Protein AF-A0A8S8YT73-F1 (afdb_monomer_lite)

pLDDT: mean 84.35, std 15.41, range [49.53, 96.94]

Structure (mmCIF, N/CA/C/O backbone):
data_AF-A0A8S8YT73-F1
#
_entry.id   AF-A0A8S8YT73-F1
#
loop_
_atom_site.group_PDB
_atom_site.id
_atom_site.type_symbol
_atom_site.label_atom_id
_atom_site.label_alt_id
_atom_site.label_comp_id
_atom_site.label_asym_id
_atom_site.label_entity_id
_atom_site.label_seq_id
_atom_site.pdbx_PDB_ins_code
_atom_site.Cartn_x
_atom_site.Cartn_y
_atom_site.Cartn_z
_atom_site.occupancy
_atom_site.B_iso_or_equiv
_atom_site.auth_seq_id
_atom_site.auth_comp_id
_atom_site.auth_asym_id
_atom_site.auth_atom_id
_atom_site.pdbx_PDB_model_num
ATOM 1 N N . MET A 1 1 ? -22.222 -11.261 15.986 1.00 55.41 1 MET A N 1
ATOM 2 C CA . MET A 1 1 ? -20.808 -10.904 16.186 1.00 55.41 1 MET A CA 1
ATOM 3 C C . MET A 1 1 ? -20.823 -9.607 16.968 1.00 55.41 1 MET A C 1
ATOM 5 O O . MET A 1 1 ? -21.676 -8.779 16.679 1.00 55.41 1 MET A O 1
ATOM 9 N N . SER A 1 2 ? -20.040 -9.505 18.036 1.00 70.69 2 SER A N 1
ATOM 10 C CA . SER A 1 2 ? -20.114 -8.384 18.978 1.00 70.69 2 SER A CA 1
ATOM 11 C C . SER A 1 2 ? -18.767 -7.682 18.988 1.00 70.69 2 SER A C 1
ATOM 13 O O . SER A 1 2 ? -17.747 -8.362 19.041 1.00 70.69 2 SER A O 1
ATOM 15 N N . CYS A 1 3 ? -18.786 -6.356 18.974 1.00 75.94 3 CYS A N 1
ATOM 16 C CA . CYS A 1 3 ? -17.631 -5.461 18.933 1.00 75.94 3 CYS A CA 1
ATOM 17 C C . CYS A 1 3 ? -16.780 -5.429 20.223 1.00 75.94 3 CYS A C 1
ATOM 19 O O . CYS A 1 3 ? -16.377 -4.364 20.669 1.00 75.94 3 CYS A O 1
ATOM 21 N N . SER A 1 4 ? -16.552 -6.584 20.860 1.00 73.00 4 SER A N 1
ATOM 22 C CA . SER A 1 4 ? -15.690 -6.776 22.042 1.00 73.00 4 SER A CA 1
ATOM 23 C C . SER A 1 4 ? -15.745 -5.659 23.100 1.00 73.00 4 SER A C 1
ATOM 25 O O . SER A 1 4 ? -14.713 -5.155 23.530 1.00 73.00 4 SER A O 1
ATOM 27 N N . THR A 1 5 ? -16.947 -5.295 23.555 1.00 81.75 5 THR A N 1
ATOM 28 C CA . THR A 1 5 ? -17.130 -4.377 24.690 1.00 81.75 5 THR A CA 1
ATOM 29 C C . THR A 1 5 ? -17.119 -5.121 26.025 1.00 81.75 5 THR A C 1
ATOM 31 O O . THR A 1 5 ? -17.549 -6.276 26.111 1.00 81.75 5 THR A O 1
ATOM 34 N N . ASP A 1 6 ? -16.645 -4.463 27.086 1.00 81.94 6 ASP A N 1
ATOM 35 C CA . ASP A 1 6 ? -16.723 -4.981 28.454 1.00 81.94 6 ASP A CA 1
ATOM 36 C C . ASP A 1 6 ? -18.108 -4.670 29.061 1.00 81.94 6 ASP A C 1
ATOM 38 O O . ASP A 1 6 ? -18.427 -3.509 29.321 1.00 81.94 6 ASP A O 1
ATOM 42 N N . PRO A 1 7 ? -18.951 -5.682 29.346 1.00 82.75 7 PRO A N 1
ATOM 43 C CA . PRO A 1 7 ? -20.279 -5.467 29.921 1.00 82.75 7 PRO A CA 1
ATOM 44 C C . PRO A 1 7 ? -20.260 -4.930 31.364 1.00 82.75 7 PRO A C 1
ATOM 46 O O . PRO A 1 7 ? -21.315 -4.555 31.882 1.00 82.75 7 PRO A O 1
ATOM 49 N N . LEU A 1 8 ? -19.108 -4.934 32.042 1.00 87.38 8 LEU A N 1
ATOM 50 C CA . LEU A 1 8 ? -18.935 -4.410 33.399 1.00 87.38 8 LEU A CA 1
ATOM 51 C C . LEU A 1 8 ? -18.382 -2.980 33.421 1.00 87.38 8 LEU A C 1
ATOM 53 O O . LEU A 1 8 ? -18.375 -2.358 34.487 1.00 87.38 8 LEU A O 1
ATOM 57 N N . ASP A 1 9 ? -17.977 -2.445 32.270 1.00 83.38 9 ASP A N 1
ATOM 58 C CA . ASP A 1 9 ? -17.482 -1.083 32.121 1.00 83.38 9 ASP A CA 1
ATOM 59 C C . ASP A 1 9 ? -18.366 -0.291 31.149 1.00 83.38 9 ASP A C 1
ATOM 61 O O . ASP A 1 9 ? -18.315 -0.459 29.936 1.00 83.38 9 ASP A O 1
ATOM 65 N N . ASN A 1 10 ? -19.163 0.640 31.685 1.00 80.44 10 ASN A N 1
ATOM 66 C CA . ASN A 1 10 ? -20.027 1.496 30.863 1.00 80.44 10 ASN A CA 1
ATOM 67 C C . ASN A 1 10 ? -19.247 2.434 29.922 1.00 80.44 10 ASN A C 1
ATOM 69 O O . ASN A 1 10 ? -19.836 2.980 28.996 1.00 80.44 10 ASN A O 1
ATOM 73 N N . SER A 1 11 ? -17.954 2.651 30.175 1.00 83.81 11 SER A N 1
ATOM 74 C CA . SER A 1 11 ? -17.088 3.445 29.303 1.00 83.81 11 SER A CA 1
ATOM 75 C C . SER A 1 11 ? -16.371 2.619 28.238 1.00 83.81 11 SER A C 1
ATOM 77 O O . SER A 1 11 ? -15.681 3.195 27.402 1.00 83.81 11 SER A O 1
ATOM 79 N N . SER A 1 12 ? -16.556 1.295 28.229 1.00 84.31 12 SER A N 1
ATOM 80 C CA . SER A 1 12 ? -16.021 0.434 27.181 1.00 84.31 12 SER A CA 1
ATOM 81 C C . SER A 1 12 ? -16.813 0.633 25.890 1.00 84.31 12 SER A C 1
ATOM 83 O O . SER A 1 12 ? -17.904 0.089 25.705 1.00 84.31 12 SER A O 1
ATOM 85 N N . THR A 1 13 ? -16.247 1.430 24.993 1.00 81.88 13 THR A N 1
ATOM 86 C CA . THR A 1 13 ? -16.666 1.517 23.596 1.00 81.88 13 THR A CA 1
ATOM 87 C C . THR A 1 13 ? -15.722 0.675 22.736 1.00 81.88 13 THR A C 1
ATOM 89 O O . THR A 1 13 ? -14.537 0.580 23.069 1.00 81.88 13 THR A O 1
ATOM 92 N N . PRO A 1 14 ? -16.212 0.047 21.655 1.00 87.19 14 PRO A N 1
ATOM 93 C CA . PRO A 1 14 ? -15.336 -0.565 20.663 1.00 87.19 14 PRO A CA 1
ATOM 94 C C . PRO A 1 14 ? -14.390 0.465 20.043 1.00 87.19 14 PRO A C 1
ATOM 96 O O . PRO A 1 14 ? -14.705 1.656 20.050 1.00 87.19 14 PRO A O 1
ATOM 99 N N . SER A 1 15 ? -13.279 -0.004 19.473 1.00 90.31 15 SER A N 1
ATOM 100 C CA . SER A 1 15 ? -12.552 0.783 18.475 1.00 90.31 15 SER A CA 1
ATOM 101 C C . SER A 1 15 ? -13.414 0.939 17.225 1.00 90.31 15 SER A C 1
ATOM 103 O O . SER A 1 15 ? -14.078 -0.022 16.828 1.00 90.31 15 SER A O 1
ATOM 105 N N . ASP A 1 16 ? -13.409 2.153 16.694 1.00 92.38 16 ASP A N 1
ATOM 106 C CA . ASP A 1 16 ? -14.121 2.624 15.506 1.00 92.38 16 ASP A CA 1
ATOM 107 C C . ASP A 1 16 ? -13.263 3.791 14.973 1.00 92.38 16 ASP A C 1
ATOM 109 O O . ASP A 1 16 ? -13.298 4.895 15.534 1.00 92.38 16 ASP A O 1
ATOM 113 N N . THR A 1 17 ? -12.323 3.484 14.072 1.00 94.56 17 THR A N 1
ATOM 114 C CA . THR A 1 17 ? -11.243 4.404 13.669 1.00 94.56 17 THR A CA 1
ATOM 115 C C . THR A 1 17 ? -11.762 5.504 12.739 1.00 94.56 17 THR A C 1
ATOM 117 O O . THR A 1 17 ? -11.407 6.672 12.940 1.00 94.56 17 THR A O 1
ATOM 120 N N . ASP A 1 18 ? -12.648 5.175 11.803 1.00 94.69 18 ASP A N 1
ATOM 121 C CA . ASP A 1 18 ? -13.254 6.119 10.859 1.00 94.69 18 ASP A CA 1
ATOM 122 C C . ASP A 1 18 ? -14.535 6.803 11.398 1.00 94.69 18 ASP A C 1
ATOM 124 O O . ASP A 1 18 ? -14.966 7.848 10.892 1.00 94.69 18 ASP A O 1
ATOM 128 N N . SER A 1 19 ? -15.072 6.305 12.520 1.00 94.19 19 SER A N 1
ATOM 129 C CA . SER A 1 19 ? -16.267 6.814 13.201 1.00 94.19 19 SER A CA 1
ATOM 130 C C . SER A 1 19 ? -17.566 6.672 12.396 1.00 94.19 19 SER A C 1
ATOM 132 O O . SER A 1 19 ? -18.479 7.499 12.565 1.00 94.19 19 SER A O 1
ATOM 134 N N . ASP A 1 20 ? -17.688 5.650 11.546 1.00 92.56 20 ASP A N 1
ATOM 135 C CA . ASP A 1 20 ? -18.909 5.368 10.781 1.00 92.56 20 ASP A CA 1
ATOM 136 C C . ASP A 1 20 ? -20.001 4.637 11.605 1.00 92.56 20 ASP A C 1
ATOM 138 O O . ASP A 1 20 ? -21.189 4.622 11.240 1.00 92.56 20 ASP A O 1
ATOM 142 N N . GLY A 1 21 ? -19.632 4.134 12.790 1.00 90.00 21 GLY A N 1
ATOM 143 C CA . GLY A 1 21 ? -20.502 3.429 13.729 1.00 90.00 21 GLY A CA 1
ATOM 144 C C . GLY A 1 21 ? -20.468 1.901 13.615 1.00 90.00 21 GLY A C 1
ATOM 145 O O . GLY A 1 21 ? -21.189 1.222 14.368 1.00 90.00 21 GLY A O 1
ATOM 146 N N . VAL A 1 22 ? -19.660 1.355 12.713 1.00 90.94 22 VAL A N 1
ATOM 147 C CA . VAL A 1 22 ? -19.185 -0.024 12.694 1.00 90.94 22 VAL A CA 1
ATOM 148 C C . VAL A 1 22 ? -17.877 -0.062 13.486 1.00 90.94 22 VAL A C 1
ATOM 150 O O . VAL A 1 22 ? -17.107 0.878 13.537 1.00 90.94 22 VAL A O 1
ATOM 153 N N . CYS A 1 23 ? -17.675 -1.118 14.267 1.00 92.00 23 CYS A N 1
ATOM 154 C CA . CYS A 1 23 ? -16.411 -1.246 14.984 1.00 92.00 23 CYS A CA 1
ATOM 155 C C . CYS A 1 23 ? -15.382 -1.889 14.075 1.00 92.00 23 CYS A C 1
ATOM 157 O O . CYS A 1 23 ? -15.756 -2.808 13.353 1.00 92.00 23 CYS A O 1
ATOM 159 N N . ASN A 1 24 ? -14.104 -1.588 14.278 1.00 92.81 24 ASN A N 1
ATOM 160 C CA . ASN A 1 24 ? -13.022 -2.133 13.460 1.00 92.81 24 ASN A CA 1
ATOM 161 C C . ASN A 1 24 ? -13.080 -3.661 13.259 1.00 92.81 24 ASN A C 1
ATOM 163 O O . ASN A 1 24 ? -12.898 -4.233 12.200 1.00 92.81 24 ASN A O 1
ATOM 167 N N . TYR A 1 25 ? -13.450 -4.400 14.309 1.00 90.62 25 TYR A N 1
ATOM 168 C CA . TYR A 1 25 ? -13.568 -5.863 14.217 1.00 90.62 25 TYR A CA 1
ATOM 169 C C . TYR A 1 25 ? -14.630 -6.366 13.207 1.00 90.62 25 TYR A C 1
ATOM 171 O O . TYR A 1 25 ? -14.648 -7.550 12.854 1.00 90.62 25 TYR A O 1
ATOM 179 N N . LEU A 1 26 ? -15.592 -5.520 12.853 1.00 91.81 26 LEU A N 1
ATOM 180 C CA . LEU A 1 26 ? -16.680 -5.795 11.918 1.00 91.81 26 LEU A CA 1
ATOM 181 C C . LEU A 1 26 ? -16.638 -4.919 10.673 1.00 91.81 26 LEU A C 1
ATOM 183 O O . LEU A 1 26 ? -17.452 -5.173 9.780 1.00 91.81 26 LEU A O 1
ATOM 187 N N . ASP A 1 27 ? -15.765 -3.922 10.658 1.00 94.19 27 ASP A N 1
ATOM 188 C CA . ASP A 1 27 ? -15.521 -3.104 9.493 1.00 94.19 27 ASP A CA 1
ATOM 189 C C . ASP A 1 27 ? -14.647 -3.873 8.504 1.00 94.19 27 ASP A C 1
ATOM 191 O O . ASP A 1 27 ? -13.980 -4.847 8.861 1.00 94.19 27 ASP A O 1
ATOM 195 N N . SER A 1 28 ? -14.767 -3.524 7.233 1.00 95.75 28 SER A N 1
ATOM 196 C CA . SER A 1 28 ? -13.854 -3.984 6.193 1.00 95.75 28 SER A CA 1
ATOM 197 C C . SER A 1 28 ? -12.870 -2.906 5.763 1.00 95.75 28 SER A C 1
ATOM 199 O O . SER A 1 28 ? -11.934 -3.272 5.064 1.00 95.75 28 SER A O 1
ATOM 201 N N . ASP A 1 29 ? -13.118 -1.648 6.126 1.00 96.44 29 ASP A N 1
ATOM 202 C CA . ASP A 1 29 ? -12.307 -0.462 5.834 1.00 96.44 29 ASP A CA 1
ATOM 203 C C . ASP A 1 29 ? -12.239 0.360 7.129 1.00 96.44 29 ASP A C 1
ATOM 205 O O . ASP A 1 29 ? -13.058 1.242 7.378 1.00 96.44 29 ASP A O 1
ATOM 209 N N . ASP A 1 30 ? -11.326 -0.030 8.017 1.00 96.50 30 ASP A N 1
ATOM 210 C CA . ASP A 1 30 ? -11.256 0.451 9.397 1.00 96.50 30 ASP A CA 1
ATOM 211 C C . ASP A 1 30 ? -11.049 1.977 9.498 1.00 96.50 30 ASP A C 1
ATOM 213 O O . ASP A 1 30 ? -11.461 2.589 10.491 1.00 96.50 30 ASP A O 1
ATOM 217 N N . ASP A 1 31 ? -10.384 2.600 8.523 1.00 96.94 31 ASP A N 1
ATOM 218 C CA . ASP A 1 31 ? -10.036 4.024 8.524 1.00 96.94 31 ASP A CA 1
ATOM 219 C C . ASP A 1 31 ? -10.791 4.888 7.497 1.00 96.94 31 ASP A C 1
ATOM 221 O O . ASP A 1 31 ? -10.686 6.129 7.540 1.00 96.94 31 ASP A O 1
ATOM 225 N N . GLY A 1 32 ? -11.618 4.254 6.664 1.00 96.00 32 GL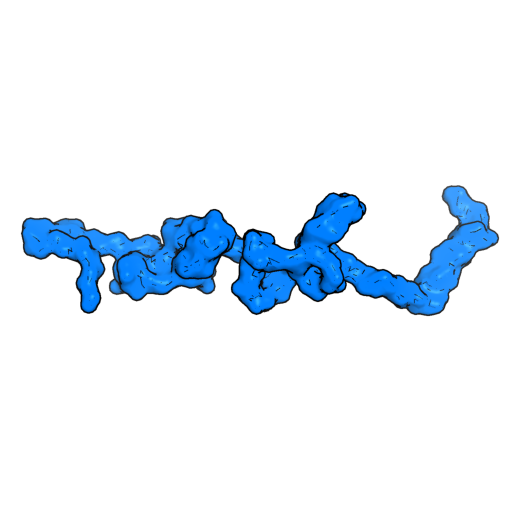Y A N 1
ATOM 226 C CA . GLY A 1 32 ? -12.556 4.888 5.750 1.00 96.00 32 GLY A CA 1
ATOM 227 C C . GLY A 1 32 ? -11.885 5.561 4.554 1.00 96.00 32 GLY A C 1
ATOM 228 O O . GLY A 1 32 ? -12.430 6.542 4.018 1.00 96.00 32 GLY A O 1
ATOM 229 N N . ASP A 1 33 ? -10.693 5.114 4.155 1.00 94.69 33 ASP A N 1
ATOM 230 C CA . ASP A 1 33 ? -9.963 5.667 3.012 1.00 94.69 33 ASP A CA 1
ATOM 231 C C . ASP A 1 33 ? -10.386 5.082 1.653 1.00 94.69 33 ASP A C 1
ATOM 233 O O . ASP A 1 33 ? -10.064 5.646 0.596 1.00 94.69 33 ASP A O 1
ATOM 237 N N . GLY A 1 34 ? -11.218 4.036 1.679 1.00 92.94 34 GLY A N 1
ATOM 238 C CA . GLY A 1 34 ? -11.727 3.329 0.511 1.00 92.94 34 GLY A CA 1
ATOM 239 C C . GLY A 1 34 ? -10.928 2.079 0.138 1.00 92.94 34 GLY A C 1
ATOM 240 O O . GLY A 1 34 ? -11.240 1.470 -0.894 1.00 92.94 34 GLY A O 1
ATOM 241 N N . SER A 1 35 ? -9.927 1.706 0.934 1.00 93.81 35 SER A N 1
ATOM 242 C CA . SER A 1 35 ? -9.145 0.478 0.803 1.00 93.81 35 SER A CA 1
ATOM 243 C C . SER A 1 35 ? -9.609 -0.540 1.840 1.00 93.81 35 SER A C 1
ATOM 245 O O . SER A 1 35 ? -9.684 -0.246 3.019 1.00 93.81 35 SER A O 1
ATOM 247 N N . ASP A 1 36 ? -9.907 -1.771 1.417 1.00 95.06 36 ASP A N 1
ATOM 248 C CA . ASP A 1 36 ? -10.268 -2.808 2.388 1.00 95.06 36 ASP A CA 1
ATOM 249 C C . ASP A 1 36 ? -9.037 -3.213 3.232 1.00 95.06 36 ASP A C 1
ATOM 251 O O . ASP A 1 36 ? -7.982 -3.510 2.657 1.00 95.06 36 ASP A O 1
ATOM 255 N N . ASP A 1 37 ? -9.203 -3.440 4.540 1.00 95.12 37 ASP A N 1
ATOM 256 C CA . ASP A 1 37 ? -8.145 -3.868 5.475 1.00 95.12 37 ASP A CA 1
ATOM 257 C C . ASP A 1 37 ? -7.340 -5.067 4.951 1.00 95.12 37 ASP A C 1
ATOM 259 O O . ASP A 1 37 ? -6.145 -5.242 5.202 1.00 95.12 37 ASP A O 1
ATOM 263 N N . SER A 1 38 ? -8.023 -5.976 4.246 1.00 94.88 38 SER A N 1
ATOM 264 C CA . SER A 1 38 ? -7.409 -7.185 3.694 1.00 94.88 38 SER A CA 1
ATOM 265 C C . SER A 1 38 ? -6.463 -6.889 2.530 1.00 94.88 38 SER A C 1
ATOM 267 O O . SER A 1 38 ? -5.442 -7.569 2.390 1.00 94.88 38 SER A O 1
ATOM 269 N N . THR A 1 39 ? -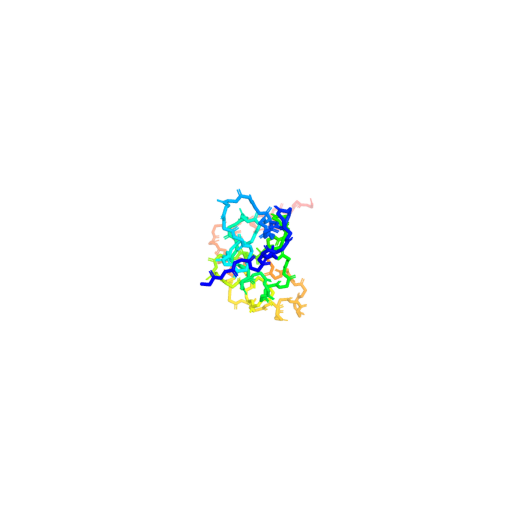6.791 -5.876 1.728 1.00 94.50 39 THR A N 1
ATOM 270 C CA . THR A 1 39 ? -5.957 -5.363 0.642 1.00 94.50 39 THR A CA 1
ATOM 271 C C . THR A 1 39 ? -4.767 -4.634 1.239 1.00 94.50 39 THR A C 1
ATOM 273 O O . THR A 1 39 ? -3.628 -4.937 0.897 1.00 94.50 39 THR A O 1
ATOM 276 N N . GLU A 1 40 ? -5.003 -3.769 2.214 1.00 95.94 40 GLU A N 1
ATOM 277 C CA . GLU A 1 40 ? -3.952 -3.030 2.904 1.00 95.94 40 GLU A CA 1
ATOM 278 C C . GLU A 1 40 ? -2.934 -3.931 3.600 1.00 95.94 40 GLU A C 1
ATOM 280 O O . GLU A 1 40 ? -1.720 -3.810 3.408 1.00 95.94 40 GLU A O 1
ATOM 285 N N . GLN A 1 41 ? -3.417 -4.950 4.313 1.00 94.94 41 GLN A N 1
ATOM 286 C CA . GLN A 1 41 ? -2.568 -5.967 4.922 1.00 94.94 41 GLN A CA 1
ATOM 287 C C . GLN A 1 41 ? -1.708 -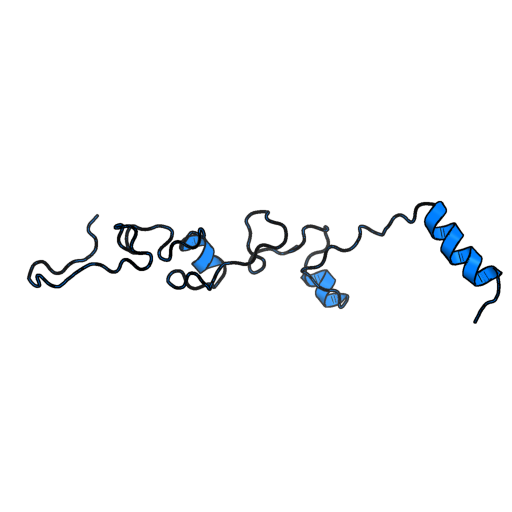6.697 3.877 1.00 94.94 41 GLN A C 1
ATOM 289 O O . GLN A 1 41 ? -0.554 -7.036 4.155 1.00 94.94 41 GLN A O 1
ATOM 294 N N . ALA A 1 42 ? -2.255 -6.962 2.687 1.00 94.44 42 ALA A N 1
ATOM 295 C CA . ALA A 1 42 ? -1.534 -7.616 1.600 1.00 94.44 42 ALA A CA 1
ATOM 296 C C . ALA A 1 42 ? -0.497 -6.678 0.952 1.00 94.44 42 ALA A C 1
ATOM 298 O O . ALA A 1 42 ? 0.600 -7.119 0.603 1.00 94.44 42 ALA A O 1
ATOM 299 N N . CYS A 1 43 ? -0.817 -5.388 0.870 1.00 95.06 43 CYS A N 1
ATOM 300 C CA . CYS A 1 43 ? 0.003 -4.325 0.291 1.00 95.06 43 CYS A CA 1
ATOM 301 C C . CYS A 1 43 ? 0.978 -3.679 1.284 1.00 95.06 43 CYS A C 1
ATOM 303 O O . CYS A 1 43 ? 1.720 -2.767 0.925 1.00 95.06 43 CYS A O 1
ATOM 305 N N . SER A 1 44 ? 1.040 -4.197 2.515 1.00 94.62 44 SER A N 1
ATOM 306 C CA . SER A 1 44 ? 1.893 -3.698 3.601 1.00 94.62 44 SER A CA 1
ATOM 307 C C . SER A 1 44 ? 1.602 -2.248 4.013 1.00 94.62 44 SER A C 1
ATOM 309 O O . SER A 1 44 ? 2.523 -1.538 4.429 1.00 94.62 44 SER A O 1
ATOM 311 N N . THR A 1 45 ? 0.342 -1.828 3.929 1.00 95.56 45 THR A N 1
ATOM 312 C CA . THR A 1 45 ? -0.154 -0.554 4.462 1.00 95.56 45 THR A CA 1
ATOM 313 C C . THR A 1 45 ? -0.868 -0.750 5.810 1.00 95.56 45 THR A C 1
ATOM 315 O O . THR A 1 45 ? -1.005 -1.890 6.269 1.00 95.56 45 THR A O 1
ATOM 318 N N . ASP A 1 46 ? -1.176 0.340 6.521 1.00 95.88 46 ASP A N 1
ATOM 319 C CA . ASP A 1 46 ? -1.784 0.323 7.859 1.00 95.88 46 ASP A CA 1
ATOM 320 C C . ASP A 1 46 ? -3.298 0.585 7.782 1.00 95.88 46 ASP A C 1
ATOM 322 O O . ASP A 1 46 ? -3.649 1.741 7.578 1.00 95.88 46 ASP A O 1
ATOM 326 N N . PRO A 1 47 ? -4.159 -0.418 8.064 1.00 96.06 47 PRO A N 1
ATOM 327 C CA . PRO A 1 47 ? -5.617 -0.269 7.983 1.00 96.06 47 PRO A CA 1
ATOM 328 C C . PRO A 1 47 ? -6.250 0.709 8.971 1.00 96.06 47 PRO A C 1
ATOM 330 O O . PRO A 1 47 ? -7.458 0.884 9.025 1.00 96.06 47 PRO A O 1
ATOM 333 N N . LEU A 1 48 ? -5.453 1.273 9.877 1.00 96.12 48 LEU A N 1
ATOM 334 C CA . LEU A 1 48 ? -5.923 2.211 10.891 1.00 96.12 48 LEU A CA 1
ATOM 335 C C . LEU A 1 48 ? -5.508 3.656 10.587 1.00 96.12 48 LEU A C 1
ATOM 337 O O . LEU A 1 48 ? -5.683 4.529 11.448 1.00 96.12 48 LEU A O 1
ATOM 341 N N . ASP A 1 49 ? -4.894 3.910 9.434 1.00 96.69 49 ASP A N 1
ATOM 342 C CA . ASP A 1 49 ? -4.345 5.201 9.043 1.00 96.69 49 ASP A CA 1
ATOM 343 C C . ASP A 1 49 ? -4.732 5.542 7.604 1.00 96.69 49 ASP A C 1
ATOM 345 O O . ASP A 1 49 ? -4.003 5.217 6.677 1.00 96.69 49 ASP A O 1
ATOM 349 N N . ASN A 1 50 ? -5.779 6.359 7.448 1.00 94.94 50 ASN A N 1
ATOM 350 C CA . ASN A 1 50 ? -6.304 6.784 6.141 1.00 94.94 50 ASN A CA 1
ATOM 351 C C . ASN A 1 50 ? -5.315 7.520 5.218 1.00 94.94 50 ASN A C 1
ATOM 353 O O . ASN A 1 50 ? -5.651 7.928 4.103 1.00 94.94 50 ASN A O 1
ATOM 357 N N . SER A 1 51 ? -4.113 7.828 5.711 1.00 95.62 51 SER A N 1
ATOM 358 C CA . SER A 1 51 ? -3.033 8.375 4.896 1.00 95.62 51 SER A CA 1
ATOM 359 C C . SER A 1 51 ? -2.132 7.296 4.289 1.00 95.62 51 SER A C 1
ATOM 361 O O . SER A 1 51 ? -1.284 7.608 3.447 1.00 95.62 51 SER A O 1
ATOM 363 N N . SER A 1 52 ? -2.322 6.044 4.694 1.00 95.31 52 SER A N 1
ATOM 364 C CA . SER A 1 52 ? -1.571 4.859 4.320 1.00 95.31 52 SER A CA 1
ATOM 365 C C . SER A 1 52 ? -2.354 4.014 3.308 1.00 95.31 52 SER A C 1
ATOM 367 O O . SER A 1 52 ? -2.649 2.857 3.558 1.00 95.31 52 SER A O 1
ATOM 369 N N . THR A 1 53 ? -2.580 4.541 2.108 1.00 93.56 53 THR A N 1
ATOM 370 C CA . THR A 1 53 ? -3.253 3.795 1.029 1.00 93.56 53 THR A CA 1
ATOM 371 C C . THR A 1 53 ? -2.289 2.921 0.214 1.00 93.56 53 THR A C 1
ATOM 373 O O . THR A 1 53 ? -1.147 3.329 -0.055 1.00 93.56 53 THR A O 1
ATOM 376 N N . PRO A 1 54 ? -2.723 1.736 -0.255 1.00 94.38 54 PRO A N 1
ATOM 377 C CA . PRO A 1 54 ? -2.012 0.972 -1.273 1.00 94.38 54 PRO A CA 1
ATOM 378 C C . PRO A 1 54 ? -1.846 1.787 -2.562 1.00 94.38 54 PRO A C 1
ATOM 380 O O . PRO A 1 54 ? -2.781 2.430 -3.032 1.00 94.38 54 PRO A O 1
ATOM 383 N N . SER A 1 55 ? -0.651 1.759 -3.152 1.00 94.38 55 SER A N 1
ATOM 384 C CA . SER A 1 55 ? -0.422 2.317 -4.493 1.00 94.38 55 SER A CA 1
ATOM 385 C C . SER A 1 55 ? -0.701 1.255 -5.550 1.00 94.38 55 SER A C 1
ATOM 387 O O . SER A 1 55 ? -0.237 0.130 -5.389 1.00 94.38 55 SER A O 1
ATOM 389 N N . ASP A 1 56 ? -1.435 1.635 -6.590 1.00 94.00 56 ASP A N 1
ATOM 390 C CA . ASP A 1 56 ? -1.832 0.811 -7.737 1.00 94.00 56 ASP A CA 1
ATOM 391 C C . ASP A 1 56 ? -1.715 1.703 -8.992 1.00 94.00 56 ASP A C 1
ATOM 393 O O . ASP A 1 56 ? -2.547 2.590 -9.226 1.00 94.00 56 ASP A O 1
ATOM 397 N N . THR A 1 57 ? -0.584 1.599 -9.694 1.00 95.31 57 THR A N 1
ATOM 398 C CA . THR A 1 57 ? -0.182 2.531 -10.761 1.00 95.31 57 THR A CA 1
ATOM 399 C C . THR A 1 57 ? -0.995 2.329 -12.041 1.00 95.31 57 THR A C 1
ATOM 401 O O . THR A 1 57 ? -1.346 3.321 -12.695 1.00 95.31 57 THR A O 1
ATOM 404 N N . ASP A 1 58 ? -1.335 1.091 -12.389 1.00 93.56 58 ASP A N 1
ATOM 405 C CA . ASP A 1 58 ? -2.103 0.743 -13.585 1.00 93.56 58 ASP A CA 1
ATOM 406 C C . ASP A 1 58 ? -3.615 0.576 -13.321 1.00 93.56 58 ASP A C 1
ATOM 408 O O . ASP A 1 58 ? -4.427 0.620 -14.255 1.00 93.56 58 ASP A O 1
ATOM 412 N N . SER A 1 59 ? -4.013 0.537 -12.044 1.00 93.75 59 SER A N 1
ATOM 413 C CA . SER A 1 59 ? -5.391 0.375 -11.578 1.00 93.75 59 SER A CA 1
ATOM 414 C C . SER A 1 59 ? -6.016 -0.972 -11.960 1.00 93.75 59 SER A C 1
ATOM 416 O O . SER A 1 59 ? -7.231 -1.033 -12.216 1.00 93.75 59 SER A O 1
ATOM 418 N N . ASP A 1 60 ? -5.222 -2.044 -12.024 1.00 91.88 60 ASP A N 1
ATOM 419 C CA . ASP A 1 60 ? -5.704 -3.399 -12.313 1.00 91.88 60 ASP A CA 1
ATOM 420 C C . ASP A 1 60 ? -6.276 -4.127 -11.073 1.00 91.88 60 ASP A C 1
ATOM 422 O O . ASP A 1 60 ? -7.001 -5.129 -11.199 1.00 91.88 60 ASP A O 1
ATOM 426 N N . GLY A 1 61 ? -6.055 -3.556 -9.882 1.00 89.44 61 GLY A N 1
ATOM 427 C CA . GLY A 1 61 ? -6.506 -4.056 -8.587 1.00 89.44 61 GLY A CA 1
ATOM 428 C C . GLY A 1 61 ? -5.441 -4.814 -7.790 1.00 89.44 61 GLY A C 1
ATOM 429 O O . GLY A 1 61 ? -5.731 -5.241 -6.665 1.00 89.44 61 GLY A O 1
ATOM 430 N N . ALA A 1 62 ? -4.238 -5.000 -8.330 1.00 92.31 62 ALA A N 1
ATOM 431 C CA . ALA A 1 62 ? -3.051 -5.373 -7.583 1.00 92.31 62 ALA A CA 1
ATOM 432 C C . ALA A 1 62 ? -2.269 -4.106 -7.218 1.00 92.31 62 ALA A C 1
ATOM 434 O O . ALA A 1 62 ? -1.956 -3.270 -8.047 1.00 92.31 62 ALA A O 1
ATOM 435 N N . CYS A 1 63 ? -1.921 -3.949 -5.944 1.00 95.12 63 CYS A N 1
ATOM 436 C CA . CYS A 1 63 ? -1.002 -2.878 -5.580 1.00 95.12 63 CYS A CA 1
ATOM 437 C C . CYS A 1 63 ? 0.400 -3.165 -6.121 1.00 95.12 63 CYS A C 1
ATOM 439 O O . CYS A 1 63 ? 0.814 -4.326 -6.144 1.00 95.12 63 CYS A O 1
ATOM 441 N N . ASN A 1 64 ? 1.185 -2.115 -6.361 1.00 95.38 64 ASN A N 1
ATOM 442 C CA . ASN A 1 64 ? 2.565 -2.181 -6.863 1.00 95.38 64 ASN A CA 1
ATOM 443 C C . ASN A 1 64 ? 3.494 -3.089 -6.025 1.00 95.38 64 ASN A C 1
ATOM 445 O O . ASN A 1 64 ? 4.591 -3.473 -6.406 1.00 95.38 64 ASN A O 1
ATOM 449 N N . TYR A 1 65 ? 3.112 -3.392 -4.780 1.00 94.44 65 TYR A N 1
ATOM 450 C CA . TYR A 1 65 ? 3.869 -4.320 -3.939 1.00 94.44 65 TYR A CA 1
ATOM 451 C C . TYR A 1 65 ? 3.687 -5.798 -4.341 1.00 94.44 65 TYR A C 1
ATOM 453 O O . TYR A 1 65 ? 4.557 -6.630 -4.064 1.00 94.44 65 TYR A O 1
ATOM 461 N N . LEU A 1 66 ? 2.532 -6.141 -4.913 1.00 94.81 66 LEU A N 1
ATOM 462 C CA . LEU A 1 66 ? 2.122 -7.495 -5.295 1.00 94.81 66 LEU A CA 1
ATOM 463 C C . LEU A 1 66 ? 2.030 -7.692 -6.808 1.00 94.81 66 LEU A C 1
ATOM 465 O O . LEU A 1 66 ? 1.987 -8.847 -7.247 1.00 94.81 66 LEU A O 1
ATOM 469 N N . ASP A 1 67 ? 1.982 -6.603 -7.562 1.00 95.62 67 ASP A N 1
ATOM 470 C CA . ASP A 1 67 ? 2.097 -6.611 -9.006 1.00 95.62 67 ASP A CA 1
ATOM 471 C C . ASP A 1 67 ? 3.554 -6.878 -9.432 1.00 95.62 67 ASP A C 1
ATOM 473 O O . ASP A 1 67 ? 4.501 -6.754 -8.655 1.00 95.62 67 ASP A O 1
ATOM 477 N N . SER A 1 68 ? 3.712 -7.438 -10.624 1.00 95.94 68 SER A N 1
ATOM 478 C CA . SER A 1 68 ? 4.997 -7.696 -11.259 1.00 95.94 68 SER A CA 1
ATOM 479 C C . SER A 1 68 ? 5.243 -6.835 -12.493 1.00 95.94 68 SER A C 1
ATOM 481 O O . SER A 1 68 ? 6.307 -6.998 -13.091 1.00 95.94 68 SER A O 1
ATOM 483 N N . ASP A 1 69 ? 4.245 -6.071 -12.931 1.00 95.12 69 ASP A N 1
ATOM 484 C CA . ASP A 1 69 ? 4.262 -5.179 -14.092 1.00 95.12 69 ASP A CA 1
ATOM 485 C C . ASP A 1 69 ? 3.485 -3.909 -13.710 1.00 95.12 69 ASP A C 1
ATOM 487 O O . ASP A 1 69 ? 2.417 -3.673 -14.257 1.00 95.12 69 ASP A O 1
ATOM 491 N N . ASP A 1 70 ? 4.003 -3.137 -12.742 1.00 96.31 70 ASP A N 1
ATOM 492 C CA . ASP A 1 70 ? 3.269 -2.067 -12.029 1.00 96.31 70 ASP A CA 1
ATOM 493 C C . ASP A 1 70 ? 2.599 -1.020 -12.954 1.00 96.31 70 ASP A C 1
ATOM 495 O O . ASP A 1 70 ? 1.713 -0.275 -12.533 1.00 96.31 70 ASP A O 1
ATOM 499 N N . ASP A 1 71 ? 3.059 -0.881 -14.198 1.00 94.75 71 ASP A N 1
ATOM 500 C CA . ASP A 1 71 ? 2.553 0.071 -15.188 1.00 94.75 71 ASP A CA 1
ATOM 501 C C . ASP A 1 71 ? 1.866 -0.580 -16.412 1.00 94.75 71 ASP A C 1
ATOM 503 O O . ASP A 1 71 ? 1.450 0.125 -17.345 1.00 94.75 71 ASP A O 1
ATOM 507 N N . ASP A 1 72 ? 1.718 -1.907 -16.392 1.00 94.44 72 ASP A N 1
ATOM 508 C CA . ASP A 1 72 ? 1.024 -2.754 -17.368 1.00 94.44 72 ASP A CA 1
ATOM 509 C C . ASP A 1 72 ? 1.520 -2.586 -18.824 1.00 94.44 72 ASP A C 1
ATOM 511 O O . ASP A 1 72 ? 0.776 -2.713 -19.814 1.00 94.44 72 ASP A O 1
ATOM 515 N N . ASP A 1 73 ? 2.807 -2.273 -19.000 1.00 92.06 73 ASP A N 1
ATOM 516 C CA . ASP A 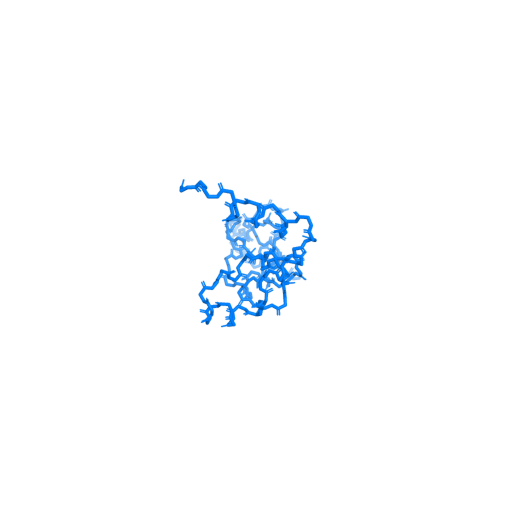1 73 ? 3.411 -2.010 -20.307 1.00 92.06 73 ASP A CA 1
ATOM 517 C C . ASP A 1 73 ? 4.005 -3.263 -21.002 1.00 92.06 73 ASP A C 1
ATOM 519 O O . ASP A 1 73 ? 4.530 -3.195 -22.131 1.00 92.06 73 ASP A O 1
ATOM 523 N N . ASN A 1 74 ? 3.843 -4.428 -20.363 1.00 91.38 74 ASN A N 1
ATOM 524 C CA . ASN A 1 74 ? 4.395 -5.737 -20.706 1.00 91.38 74 ASN A CA 1
ATOM 525 C C . ASN A 1 74 ? 5.896 -5.925 -20.431 1.00 91.38 74 ASN A C 1
ATOM 527 O O . ASN A 1 74 ? 6.498 -6.868 -20.983 1.00 91.38 74 ASN A O 1
ATOM 531 N N . TRP A 1 75 ? 6.519 -5.072 -19.627 1.00 91.31 75 TRP A N 1
ATOM 532 C CA . TRP A 1 75 ? 7.880 -5.209 -19.131 1.00 91.31 75 TRP A CA 1
ATOM 533 C C . TRP A 1 75 ? 7.894 -5.262 -17.611 1.00 91.31 75 TRP A C 1
ATOM 535 O O . TRP A 1 75 ? 8.081 -4.261 -16.953 1.00 91.31 75 TRP A O 1
ATOM 545 N N . ASN A 1 76 ? 7.920 -6.483 -17.081 1.00 94.62 76 ASN A N 1
ATOM 546 C CA . ASN A 1 76 ? 7.958 -6.677 -15.639 1.00 94.62 76 ASN A CA 1
ATOM 547 C C . ASN A 1 76 ? 9.056 -5.879 -14.901 1.00 94.62 76 ASN A C 1
ATOM 549 O O . ASN A 1 76 ? 10.202 -5.805 -15.371 1.00 94.62 76 ASN A O 1
ATOM 553 N N . ASP A 1 77 ? 8.775 -5.459 -13.666 1.00 94.44 77 ASP A N 1
ATOM 554 C CA . ASP A 1 77 ? 9.637 -4.565 -12.872 1.00 94.44 77 ASP A CA 1
ATOM 555 C C . ASP A 1 77 ? 11.069 -5.101 -12.745 1.00 94.44 77 ASP A C 1
ATOM 557 O O . ASP A 1 77 ? 12.068 -4.382 -12.701 1.00 94.44 77 ASP A O 1
ATOM 561 N N . SER A 1 78 ? 11.210 -6.430 -12.698 1.00 95.50 78 SER A N 1
ATOM 562 C CA . SER A 1 78 ? 12.514 -7.096 -12.651 1.00 95.50 78 SER A CA 1
ATOM 563 C C . SER A 1 78 ? 13.355 -6.857 -13.911 1.00 95.50 78 SER A C 1
ATOM 565 O O . SER A 1 78 ? 14.576 -6.683 -13.809 1.00 95.50 78 SER A O 1
ATOM 567 N N . ALA A 1 79 ? 12.747 -6.895 -15.100 1.00 93.56 79 ALA A N 1
ATOM 568 C CA . ALA A 1 79 ? 13.432 -6.573 -16.347 1.00 93.56 79 ALA A CA 1
ATOM 569 C C . ALA A 1 79 ? 13.786 -5.088 -16.392 1.00 93.56 79 ALA A C 1
ATOM 571 O O . ALA A 1 79 ? 14.909 -4.744 -16.771 1.00 93.56 79 ALA A O 1
ATOM 572 N N . GLU A 1 80 ? 12.893 -4.229 -15.933 1.00 93.94 80 GLU A N 1
ATOM 573 C CA . GLU A 1 80 ? 13.097 -2.789 -15.909 1.00 93.94 80 GLU A CA 1
ATOM 574 C C . GLU A 1 80 ? 14.216 -2.353 -14.972 1.00 93.94 80 GLU A C 1
ATOM 576 O O . GLU A 1 80 ? 15.175 -1.703 -15.399 1.00 93.94 80 GLU A O 1
ATOM 581 N N . LEU A 1 81 ? 14.202 -2.838 -13.730 1.00 93.44 81 LEU A N 1
ATOM 582 C CA . LEU A 1 81 ? 15.293 -2.644 -12.777 1.00 93.44 81 LEU A CA 1
ATOM 583 C C . LEU A 1 81 ? 16.627 -3.139 -13.355 1.00 93.44 81 LEU A C 1
ATOM 585 O O . LEU A 1 81 ? 17.667 -2.495 -13.184 1.00 93.44 81 LEU A O 1
ATOM 589 N N . SER A 1 82 ? 16.617 -4.256 -14.094 1.00 94.62 82 SER A N 1
ATOM 590 C CA . SER A 1 82 ? 17.818 -4.774 -14.765 1.00 94.62 82 SER A CA 1
ATOM 591 C C . SER A 1 82 ? 18.306 -3.874 -15.909 1.00 94.62 82 SER A C 1
ATOM 593 O O . SER A 1 82 ? 19.511 -3.791 -16.167 1.00 94.62 82 SER A O 1
ATOM 595 N N . CYS A 1 83 ? 17.384 -3.166 -16.561 1.00 89.75 83 CYS A N 1
ATOM 596 C CA . CYS A 1 83 ? 17.646 -2.185 -17.607 1.00 89.75 83 CYS A CA 1
ATOM 597 C C . CYS A 1 83 ? 17.805 -0.752 -17.075 1.00 89.75 83 CYS A C 1
ATOM 599 O O . CYS A 1 83 ? 18.091 0.146 -17.868 1.00 89.75 83 CYS A O 1
ATOM 601 N N . SER A 1 84 ? 17.731 -0.556 -15.751 1.00 92.88 84 SER A N 1
ATOM 602 C CA . SER A 1 84 ? 17.779 0.755 -15.090 1.00 92.88 84 SER A CA 1
ATOM 603 C C . SER A 1 84 ? 16.690 1.716 -15.581 1.00 92.88 84 SER A C 1
ATOM 605 O O . SER A 1 84 ? 16.949 2.912 -15.737 1.00 92.88 84 SER A O 1
ATOM 607 N N . THR A 1 85 ? 15.504 1.178 -15.855 1.00 90.25 85 THR A N 1
ATOM 608 C CA . THR A 1 85 ? 14.274 1.942 -16.079 1.00 90.25 85 THR A CA 1
ATOM 609 C C . THR A 1 85 ? 13.434 2.004 -14.801 1.00 90.25 85 THR A C 1
ATOM 611 O O . THR A 1 85 ? 13.826 1.427 -13.783 1.00 90.25 85 THR A O 1
ATOM 614 N N . ASP A 1 86 ? 12.370 2.807 -14.829 1.00 92.81 86 ASP A N 1
ATOM 615 C CA . ASP A 1 86 ? 11.477 3.045 -13.694 1.00 92.81 86 ASP A CA 1
ATOM 616 C C . ASP A 1 86 ? 10.233 2.159 -13.840 1.00 92.81 86 ASP A C 1
ATOM 618 O O . ASP A 1 86 ? 9.525 2.380 -14.818 1.00 92.81 86 ASP A O 1
ATOM 622 N N . PRO A 1 87 ? 9.981 1.216 -12.909 1.00 94.25 87 PRO A N 1
ATOM 623 C CA . PRO A 1 87 ? 8.836 0.311 -12.991 1.00 94.25 87 PRO A CA 1
ATOM 624 C C . PRO A 1 87 ? 7.458 0.949 -12.935 1.00 94.25 87 PRO A C 1
ATOM 626 O O . PRO A 1 87 ? 6.460 0.314 -13.227 1.00 94.25 87 PRO A O 1
ATOM 629 N N . LEU A 1 88 ? 7.387 2.216 -12.533 1.00 94.94 88 LEU A N 1
ATOM 630 C CA . LEU A 1 88 ? 6.120 2.933 -12.432 1.00 94.94 88 LEU A CA 1
ATOM 631 C C . LEU A 1 88 ? 5.822 3.776 -13.680 1.00 94.94 88 LEU A C 1
ATOM 633 O O . LEU A 1 88 ? 4.884 4.576 -13.676 1.00 94.94 88 LEU A O 1
ATOM 637 N N . GLU A 1 89 ? 6.659 3.691 -14.714 1.00 91.50 89 GLU A N 1
ATOM 638 C CA . GLU A 1 89 ? 6.628 4.585 -15.866 1.00 91.50 89 GLU A CA 1
ATOM 639 C C . GLU A 1 89 ? 6.532 3.816 -17.178 1.00 91.50 89 GLU A C 1
ATOM 641 O O . GLU A 1 89 ? 7.554 3.416 -17.742 1.00 91.50 89 GLU A O 1
ATOM 646 N N . THR A 1 90 ? 5.311 3.797 -17.733 1.00 88.12 90 THR A N 1
ATOM 647 C CA . THR A 1 90 ? 5.006 3.088 -18.984 1.00 88.12 90 THR A CA 1
ATOM 648 C C . THR A 1 90 ? 6.083 3.317 -20.040 1.00 88.12 90 THR A C 1
ATOM 650 O O . THR A 1 90 ? 6.272 4.441 -20.544 1.00 88.12 90 THR A O 1
ATOM 653 N N . HIS A 1 91 ? 6.783 2.260 -20.457 1.00 74.75 91 HIS A N 1
ATOM 654 C CA . HIS A 1 91 ? 7.666 2.365 -21.603 1.00 74.75 91 HIS A CA 1
ATOM 655 C C . HIS A 1 91 ? 6.794 2.635 -22.815 1.00 74.75 91 HIS A C 1
ATOM 657 O O . HIS A 1 91 ? 5.866 1.888 -23.135 1.00 74.75 91 HIS A O 1
ATOM 663 N N . PRO A 1 92 ? 7.089 3.696 -23.581 1.00 63.16 92 PRO A N 1
ATOM 664 C CA . PRO A 1 92 ? 6.343 3.968 -24.788 1.00 63.16 92 PRO A CA 1
ATOM 665 C C . PRO A 1 92 ? 6.626 2.833 -25.766 1.00 63.16 92 PRO A C 1
ATOM 667 O O . PRO A 1 92 ? 7.656 2.887 -26.445 1.00 63.16 92 PRO A O 1
ATOM 670 N N . LEU A 1 93 ? 5.723 1.839 -25.827 1.00 51.97 93 LEU A N 1
ATOM 671 C CA . LEU A 1 93 ? 5.703 0.664 -26.704 1.00 51.97 93 LEU A CA 1
ATOM 672 C C . LEU A 1 93 ? 6.537 0.910 -27.948 1.00 51.97 93 LEU A C 1
ATOM 674 O O . LEU A 1 93 ? 6.001 1.438 -28.923 1.00 51.97 93 LEU A O 1
ATOM 678 N N . ARG A 1 94 ? 7.851 0.628 -27.880 1.00 53.72 94 ARG A N 1
ATOM 679 C CA . ARG A 1 94 ? 8.862 1.009 -28.882 1.00 53.72 94 ARG A CA 1
ATOM 680 C C . ARG A 1 94 ? 8.334 2.063 -29.844 1.00 53.72 94 ARG A C 1
ATOM 682 O O . ARG A 1 94 ? 8.066 1.673 -30.980 1.00 53.72 94 ARG A O 1
ATOM 689 N N . ARG A 1 95 ? 8.071 3.299 -29.373 1.00 49.53 95 ARG A N 1
ATOM 690 C CA . ARG A 1 95 ? 7.367 4.357 -30.127 1.00 49.53 95 ARG A CA 1
ATOM 691 C C . ARG A 1 95 ? 7.584 4.114 -31.609 1.00 49.53 95 AR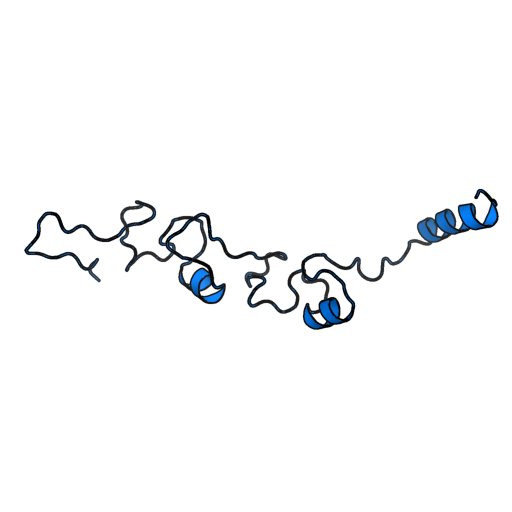G A C 1
ATOM 693 O O . ARG A 1 95 ? 8.705 4.321 -32.084 1.00 49.53 95 ARG A O 1
ATOM 700 N N . THR A 1 96 ? 6.596 3.539 -32.308 1.00 54.75 96 THR A N 1
ATOM 701 C CA . THR A 1 96 ? 6.734 3.346 -33.748 1.00 54.75 96 THR A CA 1
ATOM 702 C C . THR A 1 96 ? 6.746 4.759 -34.259 1.00 54.75 96 THR A C 1
ATOM 704 O O . THR A 1 96 ? 5.686 5.367 -34.398 1.00 54.75 96 THR A O 1
ATOM 707 N N . LEU A 1 97 ? 7.950 5.317 -34.396 1.00 51.91 97 LEU A N 1
ATOM 708 C CA . LEU A 1 97 ? 8.158 6.648 -34.904 1.00 51.91 97 LEU A CA 1
ATOM 709 C C . LEU A 1 97 ? 7.359 6.655 -36.185 1.00 51.91 97 LEU A C 1
ATOM 711 O O . LEU A 1 97 ? 7.637 5.890 -37.117 1.00 51.91 97 LEU A O 1
ATOM 715 N N . THR A 1 98 ? 6.302 7.456 -36.200 1.00 60.59 98 THR A N 1
ATOM 716 C CA . THR A 1 98 ? 5.599 7.684 -37.448 1.00 60.59 98 THR A CA 1
ATOM 717 C C . THR A 1 98 ? 6.667 8.169 -38.433 1.00 60.59 98 THR A C 1
ATOM 719 O O . THR A 1 98 ? 7.610 8.859 -38.033 1.00 60.59 98 THR A O 1
ATOM 722 N N . TRP A 1 99 ? 6.599 7.802 -39.716 1.00 56.84 99 TRP A N 1
ATOM 723 C CA . TRP A 1 99 ? 7.606 8.247 -40.699 1.00 56.84 99 TRP A CA 1
ATOM 724 C C . TRP A 1 99 ? 7.850 9.772 -40.644 1.00 56.84 99 TRP A C 1
ATOM 726 O O . TRP A 1 99 ? 8.947 10.249 -40.931 1.00 56.84 99 TRP A O 1
ATOM 736 N N . THR A 1 100 ? 6.844 10.527 -40.199 1.00 59.16 100 THR A N 1
ATOM 737 C CA . THR A 1 100 ? 6.882 11.961 -39.901 1.00 59.16 100 THR A CA 1
ATOM 738 C C . THR A 1 100 ? 7.824 12.371 -38.760 1.00 59.16 100 THR A C 1
ATOM 740 O O . THR A 1 100 ? 8.478 13.402 -38.880 1.00 59.16 100 THR A O 1
ATOM 743 N N . GLU A 1 101 ? 7.962 11.587 -37.690 1.00 57.62 101 GLU A N 1
ATOM 744 C CA . GLU A 1 101 ? 8.854 11.885 -36.553 1.00 57.62 101 GLU A CA 1
ATOM 745 C C . GLU A 1 101 ? 10.317 11.474 -36.818 1.00 57.62 101 GLU A C 1
ATOM 747 O O . GLU A 1 101 ? 11.250 12.091 -36.300 1.00 57.62 101 GLU A O 1
ATOM 752 N N . TYR A 1 102 ? 10.549 10.487 -37.692 1.00 58.28 102 TYR A N 1
ATOM 753 C CA . TYR A 1 102 ? 11.891 10.188 -38.218 1.00 58.28 102 TYR A CA 1
ATOM 754 C C . TYR A 1 102 ? 12.396 11.291 -39.159 1.00 58.28 102 TYR A C 1
ATOM 756 O O . TYR A 1 102 ? 13.576 11.643 -39.148 1.00 58.28 102 TYR A O 1
ATOM 764 N N . ALA A 1 103 ? 11.507 11.854 -39.982 1.00 58.34 103 ALA A N 1
ATOM 765 C CA . ALA A 1 103 ? 11.873 12.894 -40.938 1.00 58.34 103 ALA A CA 1
ATOM 766 C C . ALA A 1 103 ? 12.310 14.194 -40.246 1.00 58.34 103 ALA A C 1
ATOM 768 O O . ALA A 1 103 ? 13.264 14.825 -40.698 1.00 58.34 103 ALA A O 1
ATOM 769 N N . THR A 1 104 ? 11.670 14.571 -39.134 1.00 57.56 104 THR A N 1
ATOM 770 C CA . THR A 1 104 ? 12.032 15.781 -38.383 1.00 57.56 104 THR A CA 1
ATOM 771 C C . THR A 1 104 ? 13.380 15.648 -37.678 1.00 57.56 104 THR A C 1
ATOM 773 O O . THR A 1 104 ? 14.169 16.589 -37.712 1.00 57.56 104 THR A O 1
ATOM 776 N N . THR A 1 105 ? 13.710 14.487 -37.107 1.00 56.47 105 THR A N 1
ATOM 777 C CA . THR A 1 105 ? 15.017 14.260 -36.456 1.00 56.47 105 THR A CA 1
ATOM 778 C C . THR A 1 105 ? 16.179 14.196 -37.459 1.00 56.47 105 THR A C 1
ATOM 780 O O . THR A 1 105 ? 17.254 14.737 -37.192 1.00 56.47 105 THR A O 1
ATOM 783 N N . LEU A 1 106 ? 15.959 13.648 -38.661 1.00 53.72 106 LEU A N 1
ATOM 784 C CA . LEU A 1 106 ? 16.958 13.634 -39.740 1.00 53.72 106 LEU A CA 1
ATOM 785 C C . LEU A 1 106 ? 17.136 14.990 -40.442 1.00 53.72 106 LEU A C 1
ATOM 787 O O . LEU A 1 106 ? 18.242 15.279 -40.904 1.00 53.72 106 LEU A O 1
ATOM 791 N N . THR A 1 107 ? 16.112 15.854 -40.490 1.00 55.75 107 THR A N 1
ATOM 792 C CA . THR A 1 107 ? 16.288 17.221 -41.014 1.00 55.75 107 THR A CA 1
ATOM 793 C C . THR A 1 107 ? 17.284 18.037 -40.189 1.00 55.75 107 THR A C 1
ATOM 795 O O . THR A 1 107 ? 18.102 18.742 -40.774 1.00 55.75 107 THR A O 1
ATOM 798 N N . TRP A 1 108 ? 17.314 17.884 -38.860 1.00 51.81 108 TRP A N 1
ATOM 799 C CA . TRP A 1 108 ? 18.295 18.578 -38.013 1.00 51.81 108 TRP A CA 1
ATOM 800 C C . TRP A 1 108 ? 19.723 18.058 -38.223 1.00 51.81 108 TRP A C 1
ATOM 802 O O . TRP A 1 108 ? 20.654 18.855 -38.338 1.00 51.81 108 TRP A O 1
ATOM 812 N N . MET A 1 109 ? 19.901 16.740 -38.375 1.00 54.88 109 MET A N 1
ATOM 813 C CA . MET A 1 109 ? 21.216 16.149 -38.662 1.00 54.88 109 MET A CA 1
ATOM 814 C C . MET A 1 109 ? 21.750 16.494 -40.061 1.00 54.88 109 MET A C 1
ATOM 816 O O . MET A 1 109 ? 22.958 16.645 -40.227 1.00 54.88 109 MET A O 1
ATOM 820 N N . MET A 1 110 ? 20.887 16.654 -41.071 1.00 55.88 110 MET A N 1
ATOM 821 C CA . MET A 1 110 ? 21.318 17.012 -42.432 1.00 55.88 110 MET A CA 1
ATOM 822 C C . MET A 1 110 ? 21.497 18.521 -42.660 1.00 55.88 110 MET A C 1
ATOM 824 O O . MET A 1 110 ? 22.192 18.906 -43.599 1.00 55.88 110 MET A O 1
ATOM 828 N N . MET A 1 111 ? 20.907 19.377 -41.818 1.00 58.19 111 MET A N 1
ATOM 829 C CA . MET A 1 111 ? 20.998 20.842 -41.947 1.00 58.19 111 MET A CA 1
ATOM 830 C C . MET A 1 111 ? 22.120 21.475 -41.108 1.00 58.19 111 MET A C 1
ATOM 832 O O . MET A 1 111 ? 22.298 22.688 -41.172 1.00 58.19 111 MET A O 1
ATOM 836 N N . GLY A 1 112 ? 22.922 20.6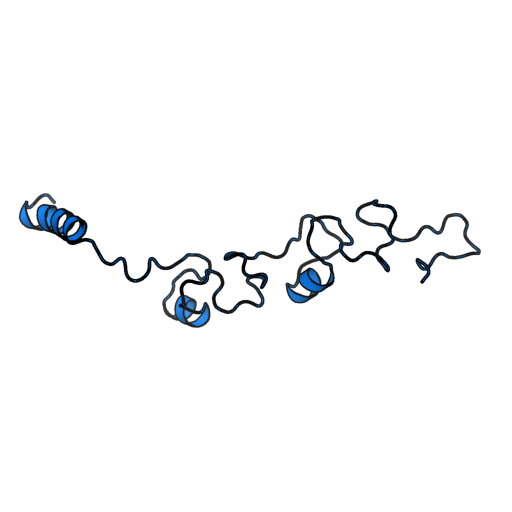73 -40.396 1.00 55.47 112 GLY A N 1
ATOM 837 C CA . GLY A 1 112 ? 24.220 21.097 -39.864 1.00 55.47 112 GLY A CA 1
ATOM 838 C C . GLY A 1 112 ? 24.171 22.314 -38.938 1.00 55.47 112 GLY A C 1
ATOM 839 O O . GLY A 1 112 ? 24.968 23.236 -39.104 1.00 55.47 112 GLY A O 1
ATOM 840 N N . MET A 1 113 ? 23.254 22.334 -37.972 1.00 56.31 113 MET A N 1
ATOM 841 C CA . MET A 1 113 ? 23.288 23.316 -36.885 1.00 56.31 113 MET A CA 1
ATOM 842 C C . MET A 1 113 ? 23.710 22.604 -35.598 1.00 56.31 113 MET A C 1
ATOM 844 O O . MET A 1 113 ? 23.006 21.716 -35.125 1.00 56.31 113 MET A O 1
ATOM 848 N N . VAL A 1 114 ? 24.918 22.962 -35.143 1.00 60.66 114 VAL A N 1
ATOM 849 C CA . VAL A 1 114 ? 25.547 22.605 -33.857 1.00 60.66 114 VAL A CA 1
ATOM 850 C C . VAL A 1 114 ? 24.672 22.938 -32.658 1.00 60.66 114 VAL A C 1
ATOM 852 O O . VAL A 1 114 ? 23.976 23.976 -32.717 1.00 60.66 114 VAL A O 1
#

Sequence (114 aa):
MSCSTDPLDNSSTPSDTDSDGVCNYLDSDDDGDGSDDSTEQACSTDPLDNSSTPSDTDSDGACNYLDSDDDDDNWNDSAELSCSTDPLETHPLRRTLTWTEYATTLTWMMMGMV

Secondary structure (DSSP, 8-state):
------TT-TT-PPP-SS-SSS-TTT-SSSSSSS--HHHHHHHT--TT-TT-PPP-SS-SSS-TTT-SSTT-SS--HHHHHHHT--TTS---TT----HHHHHHHHHHHHTT--

Radius of gyration: 24.78 Å; chains: 1; bounding box: 46×34×76 Å

Foldseek 3Di:
DDLPFDPVDPPGDHDQLCPPPDHPVRDQQRNPLPDGPVLCVVQVFDSNDSVTDFDQLCPPSHGPSRDQQSNPLPQGPVNQVVVVHDSSDRDCNPVPCDVVNVVVVVVVVVVDDD